Protein AF-A0A9W9ZX32-F1 (afdb_monomer_lite)

Structure (mmCIF, N/CA/C/O backbone):
data_AF-A0A9W9ZX32-F1
#
_entry.id   AF-A0A9W9ZX32-F1
#
loop_
_atom_site.group_PDB
_atom_site.id
_atom_site.type_symbol
_atom_site.label_atom_id
_atom_site.label_alt_id
_atom_site.label_comp_id
_atom_site.label_asym_id
_atom_site.label_entity_id
_atom_site.label_seq_id
_atom_site.pdbx_PDB_ins_code
_atom_site.Cartn_x
_atom_site.Cartn_y
_atom_site.Cartn_z
_atom_site.occupancy
_atom_site.B_iso_or_equiv
_atom_site.auth_seq_id
_atom_site.auth_comp_id
_atom_site.auth_asym_id
_atom_site.auth_atom_id
_atom_site.pdbx_PDB_model_num
ATOM 1 N N . MET A 1 1 ? -4.427 -5.467 14.392 1.00 66.31 1 MET A N 1
ATOM 2 C CA . MET A 1 1 ? -3.819 -4.972 13.135 1.00 66.31 1 MET A CA 1
ATOM 3 C C . MET A 1 1 ? -4.862 -4.192 12.342 1.00 66.31 1 MET A C 1
ATOM 5 O O . MET A 1 1 ? -5.945 -4.738 12.144 1.00 66.31 1 MET A O 1
ATOM 9 N N . PRO A 1 2 ? -4.576 -2.955 11.896 1.00 76.81 2 PRO A N 1
ATOM 10 C CA . PRO A 1 2 ? -5.556 -2.074 11.244 1.00 76.81 2 PRO A CA 1
ATOM 11 C C . PRO A 1 2 ? -6.263 -2.685 10.024 1.00 76.81 2 PRO A C 1
ATOM 13 O O . PRO A 1 2 ? -7.464 -2.502 9.864 1.00 76.81 2 PRO A O 1
ATOM 16 N N . PHE A 1 3 ? -5.567 -3.496 9.219 1.00 83.31 3 PHE A N 1
ATOM 17 C CA . PHE A 1 3 ? -6.165 -4.204 8.077 1.00 83.31 3 PHE A CA 1
ATOM 18 C C . PHE A 1 3 ? -7.320 -5.137 8.483 1.00 83.31 3 PHE A C 1
ATOM 20 O O . PHE A 1 3 ? -8.377 -5.143 7.857 1.00 83.31 3 PHE A O 1
ATOM 27 N N . SER A 1 4 ? -7.151 -5.899 9.567 1.00 83.62 4 SER A N 1
ATOM 28 C CA . SER A 1 4 ? -8.197 -6.789 10.081 1.00 83.62 4 SER A CA 1
ATOM 29 C C . SER A 1 4 ? -9.411 -6.006 10.588 1.00 83.62 4 SER A C 1
ATOM 31 O O . SER A 1 4 ? -10.539 -6.468 10.439 1.00 83.62 4 SER A O 1
ATOM 33 N N . VAL A 1 5 ? -9.188 -4.807 11.140 1.00 85.88 5 VAL A N 1
ATOM 34 C CA . VAL A 1 5 ? -10.266 -3.898 11.551 1.00 85.88 5 VAL A CA 1
ATOM 35 C C . VAL A 1 5 ? -10.999 -3.355 10.324 1.00 85.88 5 VAL A C 1
ATOM 37 O O . VAL A 1 5 ? -12.221 -3.426 10.291 1.00 85.88 5 VAL A O 1
ATOM 40 N N . ALA A 1 6 ? -10.286 -2.905 9.286 1.00 84.44 6 ALA A N 1
ATOM 41 C CA . ALA A 1 6 ? -10.893 -2.437 8.036 1.00 84.44 6 ALA A CA 1
ATOM 42 C C . ALA A 1 6 ? -11.756 -3.523 7.365 1.00 84.44 6 ALA A C 1
ATOM 44 O O . ALA A 1 6 ? -12.890 -3.264 6.964 1.00 84.44 6 ALA A O 1
ATOM 45 N N . ARG A 1 7 ? -11.275 -4.773 7.333 1.00 85.75 7 ARG A N 1
ATOM 46 C CA . ARG A 1 7 ? -12.072 -5.920 6.870 1.00 85.75 7 ARG A CA 1
ATOM 47 C C . ARG A 1 7 ? -13.312 -6.152 7.738 1.00 85.75 7 ARG A C 1
ATOM 49 O O . ARG A 1 7 ? -14.390 -6.403 7.215 1.00 85.75 7 ARG A O 1
ATOM 56 N N . CYS A 1 8 ? -13.174 -6.038 9.057 1.00 84.88 8 CYS A N 1
ATOM 57 C CA . CYS A 1 8 ? -14.293 -6.170 9.985 1.00 84.88 8 CYS A CA 1
ATOM 58 C C . CYS A 1 8 ? -15.350 -5.069 9.784 1.00 84.88 8 CYS A C 1
ATOM 60 O O . CYS A 1 8 ? -16.539 -5.354 9.894 1.00 84.88 8 CYS A O 1
ATOM 62 N N . VAL A 1 9 ? -14.941 -3.835 9.465 1.00 87.44 9 VAL A N 1
ATOM 63 C CA . VAL A 1 9 ? -15.859 -2.739 9.103 1.00 87.44 9 VAL A CA 1
ATOM 64 C C . VAL A 1 9 ? -16.664 -3.108 7.859 1.00 87.44 9 VAL A C 1
ATOM 66 O O . VAL A 1 9 ? -17.887 -2.997 7.885 1.00 87.44 9 VAL A O 1
ATOM 69 N N . MET A 1 10 ? -15.995 -3.631 6.827 1.00 88.12 10 MET A N 1
ATOM 70 C CA . MET A 1 10 ? -16.634 -4.074 5.584 1.00 88.12 10 MET A CA 1
ATOM 71 C C . MET A 1 10 ? -17.626 -5.232 5.794 1.00 88.12 10 MET A C 1
ATOM 73 O O . MET A 1 10 ? -18.670 -5.264 5.154 1.00 88.12 10 MET A O 1
ATOM 77 N N . GLU A 1 11 ? -17.312 -6.194 6.667 1.00 88.38 11 GLU A N 1
ATOM 78 C CA . GLU A 1 11 ? -18.133 -7.402 6.859 1.00 88.38 11 GLU A CA 1
ATOM 79 C C . GLU A 1 11 ? -19.272 -7.226 7.880 1.00 88.38 11 GLU A C 1
ATOM 81 O O . GLU A 1 11 ? -20.285 -7.917 7.791 1.00 88.38 11 GLU A O 1
ATOM 86 N N . LYS A 1 12 ? -19.112 -6.344 8.877 1.00 88.50 12 LYS A N 1
ATOM 87 C CA . LYS A 1 12 ? -20.014 -6.263 10.044 1.00 88.50 12 LYS A CA 1
ATOM 88 C C . LYS A 1 12 ? -20.657 -4.896 10.261 1.00 88.50 12 LYS A C 1
ATOM 90 O O . LYS A 1 12 ? -21.329 -4.698 11.273 1.00 88.50 12 LYS A O 1
ATOM 95 N N . SER A 1 13 ? -20.452 -3.945 9.358 1.00 87.75 13 SER A N 1
ATOM 96 C CA . SER A 1 13 ? -21.102 -2.638 9.415 1.00 87.75 13 SER A CA 1
ATOM 97 C C . SER A 1 13 ? -21.647 -2.245 8.040 1.00 87.75 13 SER A C 1
ATOM 99 O O . SER A 1 13 ? -21.133 -2.711 7.027 1.00 87.75 13 SER A O 1
ATOM 101 N N . PRO A 1 14 ? -22.664 -1.373 7.976 1.00 86.56 14 PRO A N 1
ATOM 102 C CA . PRO A 1 14 ? -23.135 -0.814 6.711 1.00 86.56 14 PRO A CA 1
ATOM 103 C C . PRO A 1 14 ? -22.228 0.312 6.177 1.00 86.56 14 PRO A C 1
ATOM 105 O O . PRO A 1 14 ? -22.541 0.904 5.148 1.00 86.56 14 PRO A O 1
ATOM 108 N N . HIS A 1 15 ? -21.145 0.659 6.880 1.00 85.81 15 HIS A N 1
ATOM 109 C CA . HIS A 1 15 ? -20.264 1.773 6.538 1.00 85.81 15 HIS A CA 1
ATOM 110 C C . HIS A 1 15 ? -19.020 1.280 5.790 1.00 85.81 15 HIS A C 1
ATOM 112 O O . HIS A 1 15 ? -18.472 0.227 6.104 1.00 85.81 15 HIS A O 1
ATOM 118 N N . SER A 1 16 ? -18.531 2.069 4.830 1.00 81.50 16 SER A N 1
ATOM 119 C CA . SER A 1 16 ? -17.292 1.766 4.092 1.00 81.50 16 SER A CA 1
ATOM 120 C C . SER A 1 16 ? -16.031 2.318 4.766 1.00 81.50 16 SER A C 1
ATOM 122 O O . SER A 1 16 ? -14.927 1.898 4.430 1.00 81.50 16 SER A O 1
ATOM 124 N N . MET A 1 17 ? -16.178 3.245 5.721 1.00 85.19 17 MET A N 1
ATOM 125 C CA . MET A 1 17 ? -15.072 3.890 6.429 1.00 85.19 17 MET A CA 1
ATOM 126 C C . MET A 1 17 ? -15.506 4.299 7.841 1.00 85.19 17 MET A C 1
ATOM 128 O O . MET A 1 17 ? -16.586 4.853 8.025 1.00 85.19 17 MET A O 1
ATOM 132 N N . LEU A 1 18 ? -14.653 4.032 8.832 1.00 86.19 18 LEU A N 1
ATOM 133 C CA . LEU A 1 18 ? -14.770 4.548 10.197 1.00 86.19 18 LEU A CA 1
ATOM 134 C C . LEU A 1 18 ? -13.447 5.221 10.568 1.00 86.19 18 LEU A C 1
ATOM 136 O O . LEU A 1 18 ? -12.381 4.675 10.281 1.00 86.19 18 LEU A O 1
ATOM 140 N N . VAL A 1 19 ? -13.516 6.378 11.226 1.00 87.44 19 VAL A N 1
ATOM 141 C CA . VAL A 1 19 ? -12.345 7.168 11.639 1.00 87.44 19 VAL A CA 1
ATOM 142 C C . VAL A 1 19 ? -12.408 7.534 13.121 1.00 87.44 19 VAL A C 1
ATOM 144 O O . VAL A 1 19 ? -13.478 7.535 13.731 1.00 87.44 19 VAL A O 1
ATOM 147 N N . GLY A 1 20 ? -11.247 7.849 13.699 1.00 87.81 20 GLY A N 1
ATOM 148 C CA . GLY A 1 20 ? -11.133 8.358 15.067 1.00 87.81 20 GLY A CA 1
ATOM 149 C C . GLY A 1 20 ? -11.628 7.388 16.146 1.00 87.81 20 GLY A C 1
ATOM 150 O O . GLY A 1 20 ? -11.490 6.169 16.028 1.00 87.81 20 GLY A O 1
ATOM 151 N N . GLU A 1 21 ? -12.206 7.946 17.210 1.00 86.88 21 GLU A N 1
ATOM 152 C CA . GLU A 1 21 ? -12.662 7.206 18.396 1.00 86.88 21 GLU A CA 1
ATOM 153 C C . GLU A 1 21 ? -13.729 6.151 18.062 1.00 86.88 21 GLU A C 1
ATOM 155 O O . GLU A 1 21 ? -13.647 5.015 18.528 1.00 86.88 21 GLU A O 1
ATOM 160 N N . GLY A 1 22 ? -14.663 6.463 17.156 1.00 86.31 22 GLY A N 1
ATOM 161 C CA . GLY A 1 22 ? -15.691 5.513 16.719 1.00 86.31 22 GLY A CA 1
ATOM 162 C C . GLY A 1 22 ? -15.117 4.258 16.048 1.00 86.31 22 GLY A C 1
ATOM 163 O O . GLY A 1 22 ? -15.652 3.161 16.224 1.00 86.31 22 GLY A O 1
ATOM 164 N N . ALA A 1 23 ? -13.989 4.378 15.337 1.00 87.75 23 ALA A N 1
ATOM 165 C CA . ALA A 1 23 ? -13.290 3.225 14.769 1.00 87.75 23 ALA A CA 1
ATOM 166 C C . ALA A 1 23 ? -12.644 2.350 15.856 1.00 87.75 23 ALA A C 1
ATOM 168 O O . ALA A 1 23 ? -12.679 1.119 15.770 1.00 87.75 23 ALA A O 1
ATOM 169 N N . GLN A 1 24 ? -12.088 2.973 16.898 1.00 85.94 24 GLN A N 1
ATOM 170 C CA . GLN A 1 24 ? -11.482 2.273 18.029 1.00 85.94 24 GLN A CA 1
ATOM 171 C C . GLN A 1 24 ? -12.532 1.539 18.873 1.00 85.94 24 GLN A C 1
ATOM 173 O O . GLN A 1 24 ? -12.331 0.375 19.237 1.00 85.94 24 GLN A O 1
ATOM 178 N N . GLU A 1 25 ? -13.676 2.170 19.140 1.00 87.94 25 GLU A N 1
ATOM 179 C CA . GLU A 1 25 ? -14.797 1.514 19.814 1.00 87.94 25 GLU A CA 1
ATOM 180 C C . GLU A 1 25 ? -15.321 0.328 19.002 1.00 87.94 25 GLU A C 1
ATOM 182 O O . GLU A 1 25 ? -15.530 -0.758 19.549 1.00 87.94 25 GLU A O 1
ATOM 187 N N . PHE A 1 26 ? -15.497 0.508 17.689 1.00 89.81 26 PHE A N 1
ATOM 188 C CA . PHE A 1 26 ? -15.937 -0.562 16.798 1.00 89.81 26 PHE A CA 1
ATOM 189 C C . PHE A 1 26 ? -14.966 -1.749 16.818 1.00 89.81 26 PHE A C 1
ATOM 191 O O . PHE A 1 26 ? -15.403 -2.899 16.912 1.00 89.81 26 PHE A O 1
ATOM 198 N N . ALA A 1 27 ? -13.656 -1.489 16.778 1.00 89.06 27 ALA A N 1
ATOM 199 C CA . ALA A 1 27 ? -12.634 -2.525 16.889 1.00 89.06 27 ALA A CA 1
ATOM 200 C C . ALA A 1 27 ? -12.730 -3.269 18.234 1.00 89.06 27 ALA A C 1
ATOM 202 O O . ALA A 1 27 ? -12.767 -4.500 18.264 1.00 89.06 27 ALA A O 1
ATOM 203 N N . SER A 1 28 ? -12.865 -2.531 19.337 1.00 88.44 28 SER A N 1
ATOM 204 C CA . SER A 1 28 ? -12.981 -3.102 20.687 1.00 88.44 28 SER A CA 1
ATOM 205 C C . SER A 1 28 ? -14.204 -4.015 20.814 1.00 88.44 28 SER A C 1
ATOM 207 O O . SER A 1 28 ? -14.095 -5.152 21.272 1.00 88.44 28 SER A O 1
ATOM 209 N N . ARG A 1 29 ? -15.371 -3.561 20.332 1.00 90.44 29 ARG A N 1
ATOM 210 C CA . ARG A 1 29 ? -16.622 -4.345 20.338 1.00 90.44 29 ARG A CA 1
ATOM 211 C C . ARG A 1 29 ? -16.526 -5.625 19.510 1.00 90.44 29 ARG A C 1
ATOM 213 O O . ARG A 1 29 ? -17.208 -6.599 19.808 1.00 90.44 29 ARG A O 1
ATOM 220 N N . ASN A 1 30 ? -15.679 -5.629 18.484 1.00 89.44 30 ASN A N 1
ATOM 221 C CA . ASN A 1 30 ? -15.448 -6.781 17.618 1.00 89.44 30 ASN A CA 1
ATOM 222 C C . ASN A 1 30 ? -14.311 -7.701 18.092 1.00 89.44 30 ASN A C 1
ATOM 224 O O . ASN A 1 30 ? -13.945 -8.624 17.364 1.00 89.44 30 ASN A O 1
ATOM 228 N N . GLY A 1 31 ? -13.784 -7.486 19.303 1.00 89.62 31 GLY A N 1
ATOM 229 C CA . GLY A 1 31 ? -12.798 -8.367 19.930 1.00 89.62 31 GLY A CA 1
ATOM 230 C C . GLY A 1 31 ? -11.352 -8.106 19.509 1.00 89.62 31 GLY A C 1
ATOM 231 O O . GLY A 1 31 ? -10.496 -8.960 19.733 1.00 89.62 31 GLY A O 1
ATOM 232 N N . PHE A 1 32 ? -11.054 -6.953 18.901 1.00 89.62 32 PHE A N 1
ATOM 233 C CA . PHE A 1 32 ? -9.668 -6.558 18.657 1.00 89.62 32 PHE A CA 1
ATOM 234 C C . PHE A 1 32 ? -9.039 -6.001 19.944 1.00 89.62 32 PHE A C 1
ATOM 236 O O . PHE A 1 32 ? -9.674 -5.187 20.619 1.00 89.62 32 PHE A O 1
ATOM 243 N N . PRO A 1 33 ? -7.798 -6.397 20.287 1.00 82.94 33 PRO A N 1
ATOM 244 C CA . PRO A 1 33 ? -7.109 -5.853 21.450 1.00 82.94 33 PRO A CA 1
ATOM 245 C C . PRO A 1 33 ? -6.810 -4.366 21.241 1.00 82.94 33 PRO A C 1
ATOM 247 O O . PRO A 1 33 ? -6.331 -3.955 20.179 1.00 82.94 33 PRO A O 1
ATOM 250 N N . VAL A 1 34 ? -7.103 -3.562 22.263 1.00 78.44 34 VAL A N 1
ATOM 251 C CA . VAL A 1 34 ? -6.741 -2.144 22.301 1.00 78.44 34 VAL A CA 1
ATOM 252 C C . VAL A 1 34 ? -5.342 -2.040 22.881 1.00 78.44 34 VAL A C 1
ATOM 254 O O . VAL A 1 34 ? -5.138 -2.214 24.080 1.00 78.44 34 VAL A O 1
ATOM 257 N N . GLU A 1 35 ? -4.379 -1.767 22.013 1.00 76.88 35 GLU A N 1
ATOM 258 C CA . GLU A 1 35 ? -2.988 -1.574 22.405 1.00 76.88 35 GLU A CA 1
ATOM 259 C C . GLU A 1 35 ? -2.728 -0.114 22.785 1.00 76.88 35 GLU A C 1
ATOM 261 O O . GLU A 1 35 ? -3.311 0.811 22.216 1.00 76.88 35 GLU A O 1
ATOM 266 N N . SER A 1 36 ? -1.826 0.111 23.742 1.00 68.38 36 SER A N 1
ATOM 267 C CA . SER A 1 36 ? -1.437 1.474 24.119 1.00 68.38 36 SER A CA 1
ATOM 268 C C . SER A 1 36 ? -0.614 2.149 23.010 1.00 68.38 36 SER A C 1
ATOM 270 O O . SER A 1 36 ? 0.275 1.531 22.421 1.00 68.38 36 SER A O 1
ATOM 272 N N . ASN A 1 37 ? -0.846 3.446 22.770 1.00 64.81 37 ASN A N 1
ATOM 273 C CA . ASN A 1 37 ? -0.121 4.243 21.762 1.00 64.81 37 ASN A CA 1
ATOM 274 C C . ASN A 1 37 ? 1.408 4.183 21.926 1.00 64.81 37 ASN A C 1
ATOM 276 O O . ASN A 1 37 ? 2.151 4.290 20.951 1.00 64.81 37 ASN A O 1
ATOM 280 N N . SER A 1 38 ? 1.884 3.960 23.154 1.00 60.62 38 SER A N 1
ATOM 281 C CA . SER A 1 38 ? 3.303 3.802 23.475 1.00 60.62 38 SER A CA 1
ATOM 282 C C . SER A 1 38 ? 3.960 2.604 22.785 1.00 60.62 38 SER A C 1
ATOM 284 O O . SER A 1 38 ? 5.162 2.659 22.546 1.00 60.62 38 SER A O 1
ATOM 286 N N . LEU A 1 39 ? 3.192 1.560 22.450 1.00 63.19 39 LEU A N 1
ATOM 287 C CA . LEU A 1 39 ? 3.658 0.367 21.731 1.00 63.19 39 LEU A CA 1
ATOM 288 C C . LEU A 1 39 ? 3.636 0.542 20.205 1.00 63.19 39 LEU A C 1
ATOM 290 O O . LEU A 1 39 ? 4.315 -0.191 19.493 1.00 63.19 39 LEU A O 1
ATOM 294 N N . LEU A 1 40 ? 2.869 1.511 19.699 1.00 63.53 40 LEU A N 1
ATOM 295 C CA . LEU A 1 40 ? 2.722 1.794 18.265 1.00 63.53 40 LEU A CA 1
ATOM 296 C C . LEU A 1 40 ? 3.703 2.867 17.770 1.00 63.53 40 LEU A C 1
ATOM 298 O O . LEU A 1 40 ? 3.878 3.048 16.567 1.00 63.53 40 LEU A O 1
ATOM 302 N N . GLN A 1 41 ? 4.354 3.575 18.695 1.00 64.06 41 GLN A N 1
ATOM 303 C CA . GLN A 1 41 ? 5.344 4.603 18.401 1.00 64.06 41 GLN A CA 1
ATOM 304 C C . GLN A 1 41 ? 6.759 4.076 18.637 1.00 64.06 41 GLN A C 1
ATOM 306 O O . GLN A 1 41 ? 7.204 3.950 19.779 1.00 64.06 41 GLN A O 1
ATOM 311 N N . SER A 1 42 ? 7.493 3.827 17.552 1.00 73.38 42 SER A N 1
ATOM 312 C CA . SER A 1 42 ? 8.941 3.622 17.639 1.00 73.38 42 SER A CA 1
ATOM 313 C C . SER A 1 42 ? 9.654 4.930 18.012 1.00 73.38 42 SER A C 1
ATOM 315 O O . SER A 1 42 ? 9.121 6.020 17.786 1.00 73.38 42 SER A O 1
ATOM 317 N N . GLN A 1 43 ? 10.877 4.836 18.543 1.00 67.50 43 GLN A N 1
ATOM 318 C CA . GLN A 1 43 ? 11.700 6.012 18.848 1.00 67.50 43 GLN A CA 1
ATOM 319 C C . GLN A 1 43 ? 11.890 6.906 17.605 1.00 67.50 43 GLN A C 1
ATOM 321 O O . GLN A 1 43 ? 11.658 8.112 17.672 1.00 67.50 43 GLN A O 1
ATOM 326 N N . ASN A 1 44 ? 12.149 6.295 16.443 1.00 65.31 44 ASN A N 1
ATOM 327 C CA . ASN A 1 44 ? 12.274 6.992 15.159 1.00 65.31 44 ASN A CA 1
ATOM 328 C C . ASN A 1 44 ? 10.969 7.708 14.756 1.00 65.31 44 ASN A C 1
ATOM 330 O O . ASN A 1 44 ? 10.999 8.830 14.253 1.00 65.31 44 ASN A O 1
ATOM 334 N N . SER A 1 45 ? 9.808 7.088 15.007 1.00 52.28 45 SER A N 1
ATOM 335 C CA . SER A 1 45 ? 8.493 7.674 14.703 1.00 52.28 45 SER A CA 1
ATOM 336 C C . SER A 1 45 ? 8.181 8.895 15.575 1.00 52.28 45 SER A C 1
ATOM 338 O O . SER A 1 45 ? 7.591 9.855 15.083 1.00 52.28 45 SER A O 1
ATOM 340 N N . ARG A 1 46 ? 8.592 8.888 16.853 1.00 64.06 46 ARG A N 1
ATOM 341 C CA . ARG A 1 46 ? 8.391 10.019 17.780 1.00 64.06 46 ARG A CA 1
ATOM 342 C C . ARG A 1 46 ? 9.207 11.240 17.379 1.00 64.06 46 ARG A C 1
ATOM 344 O O . ARG A 1 46 ? 8.689 12.352 17.381 1.00 64.06 46 ARG A O 1
ATOM 351 N N . GLU A 1 47 ? 10.462 11.030 16.997 1.00 68.75 47 GLU A N 1
ATOM 352 C CA . GLU A 1 47 ? 11.356 12.104 16.555 1.00 68.75 47 GLU A CA 1
ATOM 353 C C . GLU A 1 47 ? 10.906 12.717 15.223 1.00 68.75 47 GLU A C 1
ATOM 355 O O . GLU A 1 47 ? 10.977 13.933 15.046 1.00 68.75 47 GLU A O 1
ATOM 360 N N . ALA A 1 48 ? 10.389 11.898 14.301 1.00 59.19 48 ALA A N 1
ATOM 361 C CA . ALA A 1 48 ? 9.785 12.374 13.059 1.00 59.19 48 ALA A CA 1
ATOM 362 C C . ALA A 1 48 ? 8.488 13.168 13.309 1.00 59.19 48 ALA A C 1
ATOM 364 O O . ALA A 1 48 ? 8.290 14.226 12.715 1.00 59.19 48 ALA A O 1
ATOM 365 N N . PHE A 1 49 ? 7.635 12.705 14.230 1.00 58.34 49 PHE A N 1
ATOM 366 C CA . PHE A 1 49 ? 6.394 13.388 14.604 1.00 58.34 49 PHE A CA 1
ATOM 367 C C . PHE A 1 49 ? 6.651 14.743 15.275 1.00 58.34 49 PHE A C 1
ATOM 369 O O . PHE A 1 49 ? 6.005 15.730 14.933 1.00 58.34 49 PHE A O 1
ATOM 376 N N . GLN A 1 50 ? 7.646 14.825 16.164 1.00 68.25 50 GLN A N 1
ATOM 377 C CA . GLN A 1 50 ? 8.029 16.078 16.821 1.00 68.25 50 GLN A CA 1
ATOM 378 C C . GLN A 1 50 ? 8.435 17.158 15.806 1.00 68.25 50 GLN A C 1
ATOM 380 O O . GLN A 1 50 ? 8.081 18.320 15.978 1.00 68.25 50 GLN A O 1
ATOM 385 N N . LYS A 1 51 ? 9.112 16.764 14.719 1.00 69.56 51 LYS A N 1
ATOM 386 C CA . LYS A 1 51 ? 9.483 17.657 13.608 1.00 69.56 51 LYS A CA 1
ATOM 387 C C . LYS A 1 51 ? 8.287 18.049 12.726 1.00 69.56 51 LYS A C 1
ATOM 389 O O . LYS A 1 51 ? 8.323 19.092 12.084 1.00 69.56 51 LYS A O 1
ATOM 394 N N . PHE A 1 52 ? 7.232 17.230 12.683 1.00 57.75 52 PHE A N 1
ATOM 395 C CA . PHE A 1 52 ? 6.024 17.469 11.882 1.00 57.75 52 PHE A CA 1
ATOM 396 C C . PHE A 1 52 ? 5.046 18.451 12.550 1.00 57.75 52 PHE A C 1
ATOM 398 O O . PHE A 1 52 ? 4.470 19.302 11.874 1.00 57.75 52 PHE A O 1
ATOM 405 N N . ILE A 1 53 ? 4.912 18.393 13.883 1.00 63.22 53 ILE A N 1
ATOM 406 C CA . ILE A 1 53 ? 4.067 19.308 14.680 1.00 63.22 53 ILE A CA 1
ATOM 407 C C . ILE A 1 53 ? 4.421 20.786 14.447 1.00 63.22 53 ILE A C 1
ATOM 409 O O . ILE A 1 53 ? 3.583 21.670 14.620 1.00 63.22 53 ILE A O 1
ATOM 413 N N . GLU A 1 54 ? 5.640 21.068 13.998 1.00 59.53 54 GLU A N 1
ATOM 414 C CA . GLU A 1 54 ? 6.111 22.424 13.757 1.00 59.53 54 GLU A CA 1
ATOM 415 C C . GLU A 1 54 ? 5.476 23.094 12.512 1.00 59.53 54 GLU A C 1
ATOM 417 O O . GLU A 1 54 ? 5.574 24.319 12.409 1.00 59.53 54 GLU A O 1
ATOM 422 N N . LYS A 1 55 ? 4.777 22.372 11.600 1.00 43.62 55 LYS A N 1
ATOM 423 C CA . LYS A 1 55 ? 4.033 22.965 10.452 1.00 43.62 55 LYS A CA 1
ATOM 424 C C . LYS A 1 55 ? 2.839 22.119 9.932 1.00 43.62 55 LYS A C 1
ATOM 426 O O . LYS A 1 55 ? 3.066 21.195 9.154 1.00 43.62 55 LYS A O 1
ATOM 431 N N . PRO A 1 56 ? 1.571 22.472 10.229 1.00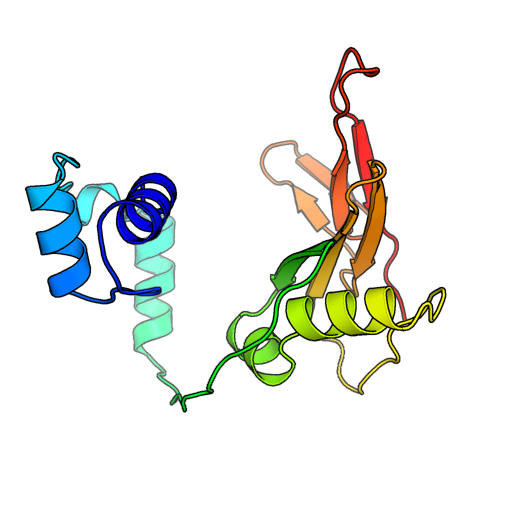 41.44 56 PRO A N 1
ATOM 432 C CA . PRO A 1 56 ? 0.391 21.777 9.687 1.00 41.44 56 PRO A CA 1
ATOM 433 C C . PRO A 1 56 ? -0.200 22.433 8.410 1.00 41.44 56 PRO A C 1
ATOM 435 O O . PRO A 1 56 ? -0.145 23.653 8.254 1.00 41.44 56 PRO A O 1
ATOM 438 N N . GLY A 1 57 ? -0.809 21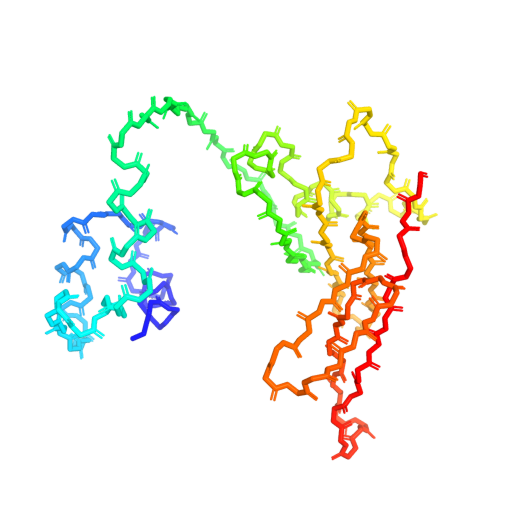.637 7.513 1.00 39.50 57 GLY A N 1
ATOM 439 C CA . GLY A 1 57 ? -1.547 22.060 6.300 1.00 39.50 57 GLY A CA 1
ATOM 440 C C . GLY A 1 57 ? -2.893 21.315 6.140 1.00 39.50 57 GLY A C 1
ATOM 441 O O . GLY A 1 57 ? -3.049 20.246 6.714 1.00 39.50 57 GLY A O 1
ATOM 442 N N . GLN A 1 58 ? -3.870 21.916 5.436 1.00 35.34 58 GLN A N 1
ATOM 443 C CA . GLN A 1 58 ? -5.330 21.625 5.475 1.00 35.34 58 GLN A CA 1
ATOM 444 C C . GLN A 1 58 ? -5.871 20.684 4.359 1.00 35.34 58 GLN A C 1
ATOM 446 O O . GLN A 1 58 ? -5.284 20.624 3.279 1.00 35.34 58 GLN A O 1
ATOM 451 N N . GLU A 1 59 ? -7.037 20.045 4.588 1.00 30.55 59 GLU A N 1
ATOM 452 C CA . GLU A 1 59 ? -7.685 18.989 3.757 1.00 30.55 59 GLU A CA 1
ATOM 453 C C . GLU A 1 59 ? -9.140 19.323 3.297 1.00 30.55 59 GLU A C 1
ATOM 455 O O . GLU A 1 59 ? -9.821 20.121 3.944 1.00 30.55 59 GLU A O 1
ATOM 460 N N . GLN A 1 60 ? -9.631 18.693 2.206 1.00 33.12 60 GLN A N 1
ATOM 461 C CA . GLN A 1 60 ? -11.024 18.732 1.678 1.00 33.12 60 GLN A CA 1
ATOM 462 C C . GLN A 1 60 ? -11.468 17.369 1.070 1.00 33.12 60 GLN A C 1
ATOM 464 O O . GLN A 1 60 ? -10.638 16.650 0.518 1.00 33.12 60 GLN A O 1
ATOM 469 N N . GLU A 1 61 ? -12.772 17.046 1.165 1.00 30.53 61 GLU A N 1
ATOM 470 C CA . GLU A 1 61 ? -13.437 15.740 0.898 1.00 30.53 61 GLU A CA 1
ATOM 471 C C . GLU A 1 61 ? -13.791 15.425 -0.579 1.00 30.53 61 GLU A C 1
ATOM 473 O O . GLU A 1 61 ? -13.984 16.331 -1.390 1.00 30.53 61 GLU A O 1
ATOM 478 N N . ALA A 1 62 ? -13.966 14.131 -0.910 1.00 32.12 62 ALA A N 1
ATOM 479 C CA . ALA A 1 62 ? -14.459 13.637 -2.208 1.00 32.12 62 ALA A CA 1
ATOM 480 C C . ALA A 1 62 ? -15.371 12.390 -2.089 1.00 32.12 62 ALA A C 1
ATOM 482 O O . ALA A 1 62 ? -15.156 11.529 -1.235 1.00 32.12 62 ALA A O 1
ATOM 483 N N . GLU A 1 63 ? -16.362 12.295 -2.989 1.00 26.73 63 GLU A N 1
ATOM 484 C CA . GLU A 1 63 ? -17.428 11.274 -3.039 1.00 26.73 63 GLU A CA 1
ATOM 485 C C . GLU A 1 63 ? -17.187 10.115 -4.042 1.00 26.73 63 GLU A C 1
ATOM 487 O O . GLU A 1 63 ? -16.309 10.171 -4.902 1.00 26.73 63 GLU A O 1
ATOM 492 N N . SER A 1 64 ? -17.993 9.048 -3.914 1.00 33.53 64 SER A N 1
ATOM 493 C CA . SER A 1 64 ? -17.816 7.677 -4.442 1.00 33.53 64 SER A CA 1
ATOM 494 C C . SER A 1 64 ? -18.769 7.308 -5.602 1.00 33.53 64 SER A C 1
ATOM 496 O O . SER A 1 64 ? -19.925 7.718 -5.565 1.00 33.53 64 SER A O 1
ATOM 498 N N . HIS A 1 65 ? -18.313 6.482 -6.573 1.00 34.75 65 HIS A N 1
ATOM 499 C CA . HIS A 1 65 ? -18.866 5.147 -6.959 1.00 34.75 65 HIS A CA 1
ATOM 500 C C . HIS A 1 65 ? -18.524 4.691 -8.406 1.00 34.75 65 HIS A C 1
ATOM 502 O O . HIS A 1 65 ? -18.802 5.408 -9.359 1.00 34.75 65 HIS A O 1
ATOM 508 N N . ASP A 1 66 ? -17.940 3.483 -8.566 1.00 32.44 66 ASP A N 1
ATOM 509 C CA . ASP A 1 66 ? -18.494 2.317 -9.309 1.00 32.44 66 ASP A CA 1
ATOM 510 C C . ASP A 1 66 ? -17.479 1.156 -9.480 1.00 32.44 66 ASP A C 1
ATOM 512 O O . ASP A 1 66 ? -16.264 1.340 -9.486 1.00 32.44 66 ASP A O 1
ATOM 516 N N . THR A 1 67 ? -18.006 -0.071 -9.577 1.00 43.50 67 THR A N 1
ATOM 517 C CA . THR A 1 67 ? -17.318 -1.378 -9.513 1.00 43.50 67 THR A CA 1
ATOM 518 C C . THR A 1 67 ? -16.296 -1.612 -10.633 1.00 43.50 67 THR A C 1
ATOM 520 O O . THR A 1 67 ? -16.622 -1.448 -11.813 1.00 43.50 67 THR A O 1
ATOM 523 N N . ILE A 1 68 ? -15.077 -2.067 -10.291 1.00 54.03 68 ILE A N 1
ATOM 524 C CA . ILE A 1 68 ? -14.045 -2.393 -11.289 1.00 54.03 68 ILE A CA 1
ATOM 525 C C . ILE A 1 68 ? -13.439 -3.798 -11.082 1.00 54.03 68 ILE A C 1
ATOM 527 O O . ILE A 1 68 ? -13.173 -4.222 -9.963 1.00 54.03 68 ILE A O 1
ATOM 531 N N . ASP A 1 69 ? -13.201 -4.512 -12.191 1.00 56.50 69 ASP A N 1
ATOM 532 C CA . ASP A 1 69 ? -12.596 -5.857 -12.283 1.00 56.50 69 ASP A CA 1
ATOM 533 C C . ASP A 1 69 ? -11.057 -5.885 -12.135 1.00 56.50 69 ASP A C 1
ATOM 535 O O . ASP A 1 69 ? -10.403 -6.866 -12.502 1.00 56.50 69 ASP A O 1
ATOM 539 N N . TRP A 1 70 ? -10.475 -4.804 -11.619 1.00 64.31 70 TRP A N 1
ATOM 540 C CA . TRP A 1 70 ? -9.034 -4.594 -11.498 1.00 64.31 70 TRP A CA 1
ATOM 541 C C . TRP A 1 70 ? -8.715 -4.048 -10.112 1.00 64.31 70 TRP A C 1
ATOM 543 O O . TRP A 1 70 ? -9.488 -3.268 -9.556 1.00 64.31 70 TRP A O 1
ATOM 553 N N . ALA A 1 71 ? -7.561 -4.431 -9.577 1.00 76.50 71 ALA A N 1
ATOM 554 C CA . ALA A 1 71 ? -7.035 -3.877 -8.339 1.00 76.50 71 ALA A CA 1
ATOM 555 C C . ALA A 1 71 ? -5.764 -3.091 -8.650 1.00 76.50 71 ALA A C 1
ATOM 557 O O . ALA A 1 71 ? -4.890 -3.590 -9.357 1.00 76.50 71 ALA A O 1
ATOM 558 N N . ALA A 1 72 ? -5.661 -1.880 -8.108 1.00 80.06 72 ALA A N 1
ATOM 559 C CA . ALA A 1 72 ? -4.442 -1.089 -8.146 1.00 80.06 72 ALA A CA 1
ATOM 560 C C . ALA A 1 72 ? -4.071 -0.635 -6.736 1.00 80.06 72 ALA A C 1
ATOM 562 O O . ALA A 1 72 ? -4.933 -0.254 -5.945 1.00 80.06 72 ALA A O 1
ATOM 563 N N . ALA A 1 73 ? -2.778 -0.662 -6.440 1.00 80.94 73 ALA A N 1
ATOM 564 C CA . ALA A 1 73 ? -2.196 -0.113 -5.230 1.00 80.94 73 ALA A CA 1
ATOM 565 C C . ALA A 1 73 ? -1.174 0.951 -5.617 1.00 80.94 73 ALA A C 1
ATOM 567 O O . ALA A 1 73 ? -0.469 0.823 -6.620 1.00 80.94 73 ALA A O 1
ATOM 568 N N . ALA A 1 74 ? -1.116 2.008 -4.820 1.00 80.00 74 ALA A N 1
ATOM 569 C CA . ALA A 1 74 ? -0.304 3.172 -5.096 1.00 80.00 74 ALA A CA 1
ATOM 570 C C . ALA A 1 74 ? 0.535 3.517 -3.866 1.00 80.00 74 ALA A C 1
ATOM 572 O O . ALA A 1 74 ? 0.040 3.457 -2.743 1.00 80.00 74 ALA A O 1
ATOM 573 N N . THR A 1 75 ? 1.794 3.874 -4.082 1.00 80.56 75 THR A N 1
ATOM 574 C CA . THR A 1 75 ? 2.726 4.323 -3.047 1.00 80.56 75 THR A CA 1
ATOM 575 C C . THR A 1 75 ? 3.393 5.621 -3.483 1.00 80.56 75 THR A C 1
ATOM 577 O O . THR A 1 75 ? 3.544 5.876 -4.679 1.00 80.56 75 THR A O 1
ATOM 580 N N . GLY A 1 76 ? 3.753 6.457 -2.517 1.00 82.56 76 GLY A N 1
ATOM 581 C CA . GLY A 1 76 ? 4.278 7.798 -2.734 1.00 82.56 76 GLY A CA 1
ATOM 582 C C . GLY A 1 76 ? 3.782 8.762 -1.662 1.00 82.56 76 GLY A C 1
ATOM 583 O O . GLY A 1 76 ? 3.249 8.357 -0.630 1.00 82.56 76 GLY A O 1
ATOM 584 N N . ASP A 1 77 ? 3.941 10.051 -1.927 1.00 78.56 77 ASP A N 1
ATOM 585 C CA . ASP A 1 77 ? 3.454 11.123 -1.057 1.00 78.56 77 ASP A CA 1
ATOM 586 C C . ASP A 1 77 ? 1.915 11.172 -1.051 1.00 78.56 77 ASP A C 1
ATOM 588 O O . ASP A 1 77 ? 1.305 11.635 -2.016 1.00 78.56 77 ASP A O 1
ATOM 592 N N . GLY A 1 78 ? 1.295 10.699 0.036 1.00 69.94 78 GLY A N 1
ATOM 593 C CA . GLY A 1 78 ? -0.158 10.565 0.177 1.00 69.94 78 GLY A CA 1
ATOM 594 C C . GLY A 1 78 ? -0.947 11.829 -0.173 1.00 69.94 78 GLY A C 1
ATOM 595 O O . GLY A 1 78 ? -1.955 11.729 -0.868 1.00 69.94 78 GLY A O 1
ATOM 596 N N . ASP A 1 79 ? -0.458 13.014 0.192 1.00 73.00 79 ASP A N 1
ATOM 597 C CA . ASP A 1 79 ? -1.151 14.284 -0.060 1.00 73.00 79 ASP A CA 1
ATOM 598 C C . ASP A 1 79 ? -1.154 14.639 -1.546 1.00 73.00 79 ASP A C 1
ATOM 600 O O . ASP A 1 79 ? -2.124 15.177 -2.085 1.00 73.00 79 ASP A O 1
ATOM 604 N N . LYS A 1 80 ? -0.056 14.328 -2.242 1.00 71.12 80 LYS A N 1
ATOM 605 C CA . LYS A 1 80 ? 0.036 14.504 -3.695 1.00 71.12 80 LYS A CA 1
ATOM 606 C C . LYS A 1 80 ? -0.750 13.420 -4.419 1.00 71.12 80 LYS A C 1
ATOM 608 O O . LYS A 1 80 ? -1.451 13.733 -5.372 1.00 71.12 80 LYS A O 1
ATOM 613 N N . MET A 1 81 ? -0.686 12.178 -3.947 1.00 73.25 81 MET A N 1
ATOM 614 C CA . MET A 1 81 ? -1.427 11.045 -4.502 1.00 73.25 81 MET A CA 1
ATOM 615 C C . MET A 1 81 ? -2.939 11.274 -4.424 1.00 73.25 81 MET A C 1
ATOM 617 O O . MET A 1 81 ? -3.638 11.088 -5.418 1.00 73.25 81 MET A O 1
ATOM 621 N N . MET A 1 82 ? -3.446 11.741 -3.280 1.00 73.31 82 MET A N 1
ATOM 622 C CA . MET A 1 82 ? -4.874 12.002 -3.071 1.00 73.31 82 MET A CA 1
ATOM 623 C C . MET A 1 82 ? -5.427 13.081 -4.013 1.00 73.31 82 MET A C 1
ATOM 625 O O . MET A 1 82 ? -6.600 13.025 -4.364 1.00 73.31 82 MET A O 1
ATOM 629 N N . ARG A 1 83 ? -4.593 14.001 -4.527 1.00 73.00 83 ARG A N 1
ATOM 630 C CA . ARG A 1 83 ? -5.018 15.000 -5.532 1.00 73.00 83 ARG A CA 1
ATOM 631 C C . ARG A 1 83 ? -5.328 14.408 -6.902 1.00 73.00 83 ARG A C 1
ATOM 633 O O . ARG A 1 83 ? -6.090 15.007 -7.654 1.00 73.00 83 ARG A O 1
ATOM 640 N N . PHE A 1 84 ? -4.708 13.282 -7.249 1.00 70.44 84 PHE A N 1
ATOM 641 C CA . PHE A 1 84 ? -4.819 12.686 -8.583 1.00 70.44 84 PHE A CA 1
ATOM 642 C C . PHE A 1 84 ? -5.584 11.360 -8.589 1.00 70.44 84 PHE A C 1
ATOM 644 O O . PHE A 1 84 ? -5.867 10.840 -9.666 1.00 70.44 84 PHE A O 1
ATOM 651 N N . CYS A 1 85 ? -5.901 10.801 -7.413 1.00 68.44 85 CYS A N 1
ATOM 652 C CA . CYS A 1 85 ? -6.552 9.497 -7.249 1.00 68.44 85 CYS A CA 1
ATOM 653 C C . CYS A 1 85 ? -5.980 8.420 -8.200 1.00 68.44 85 CYS A C 1
ATOM 655 O O . CYS A 1 85 ? -6.722 7.788 -8.959 1.00 68.44 85 CYS A O 1
ATOM 657 N N . PRO A 1 86 ? -4.654 8.192 -8.203 1.00 72.25 86 PRO A N 1
ATOM 658 C CA . PRO A 1 86 ? -3.983 7.488 -9.290 1.00 72.25 86 PRO A CA 1
ATOM 659 C C . PRO A 1 86 ? -4.383 6.012 -9.385 1.00 72.25 86 PRO A C 1
ATOM 661 O O . PRO A 1 86 ? -4.449 5.477 -10.486 1.00 72.25 86 PRO A O 1
ATOM 664 N N . ALA A 1 87 ? -4.726 5.363 -8.266 1.00 71.50 87 ALA A N 1
ATOM 665 C CA . ALA A 1 87 ? -5.253 3.998 -8.280 1.00 71.50 87 ALA A CA 1
ATOM 666 C C . ALA A 1 87 ? -6.582 3.906 -9.053 1.00 71.50 87 ALA A C 1
ATOM 668 O O . ALA A 1 87 ? -6.745 3.018 -9.886 1.00 71.50 87 ALA A O 1
ATOM 669 N N . PHE A 1 88 ? -7.496 4.858 -8.841 1.00 72.50 88 PHE A N 1
ATOM 670 C CA . PHE A 1 88 ? -8.750 4.931 -9.592 1.00 72.50 88 PHE A CA 1
ATOM 671 C C . PHE A 1 88 ? -8.491 5.221 -11.074 1.00 72.50 88 PHE A C 1
ATOM 673 O O . PHE A 1 88 ? -9.029 4.538 -11.943 1.00 72.50 88 PHE A O 1
ATOM 680 N N . HIS A 1 89 ? -7.602 6.176 -11.368 1.00 69.31 89 HIS A N 1
ATOM 681 C CA . HIS A 1 89 ? -7.260 6.536 -12.743 1.00 69.31 89 HIS A CA 1
ATOM 682 C C . HIS A 1 89 ? -6.649 5.361 -13.527 1.00 69.31 89 HIS A C 1
ATOM 684 O O . HIS A 1 89 ? -7.075 5.082 -14.644 1.00 69.31 89 HIS A O 1
ATOM 690 N N . VAL A 1 90 ? -5.707 4.619 -12.932 1.00 70.50 90 VAL A N 1
ATOM 691 C CA . VAL A 1 90 ? -5.101 3.418 -13.536 1.00 70.50 90 VAL A CA 1
ATOM 692 C C . VAL A 1 90 ? -6.161 2.373 -13.854 1.00 70.50 90 VAL A C 1
ATOM 694 O O . VAL A 1 90 ? -6.199 1.826 -14.955 1.00 70.50 90 VAL A O 1
ATOM 697 N N . VAL A 1 91 ? -7.048 2.123 -12.900 1.00 69.56 91 VAL A N 1
ATOM 698 C CA . VAL A 1 91 ? -8.119 1.147 -13.053 1.00 69.56 91 VAL A CA 1
ATOM 699 C C . VAL A 1 91 ? -9.112 1.570 -14.151 1.00 69.56 91 VAL A C 1
ATOM 701 O O . VAL A 1 91 ? -9.558 0.730 -14.939 1.00 69.56 91 VAL A O 1
ATOM 704 N N . GLN A 1 92 ? -9.400 2.867 -14.280 1.00 66.19 92 GLN A N 1
ATOM 705 C CA . GLN A 1 92 ? -10.226 3.404 -15.362 1.00 66.19 92 GLN A CA 1
ATOM 706 C C . GLN A 1 92 ? -9.548 3.275 -16.737 1.00 66.19 92 GLN A C 1
ATOM 708 O O . GLN A 1 92 ? -10.178 2.803 -17.684 1.00 66.19 92 GLN A O 1
ATOM 713 N N . LEU A 1 93 ? -8.253 3.591 -16.847 1.00 66.31 93 LEU A N 1
ATOM 714 C CA . LEU A 1 93 ? -7.485 3.413 -18.088 1.00 66.31 93 LEU A CA 1
ATOM 715 C C . LEU A 1 93 ? -7.459 1.946 -18.545 1.00 66.31 93 LEU A C 1
ATOM 717 O O . LEU A 1 93 ? -7.588 1.649 -19.735 1.00 66.31 93 LEU A O 1
ATOM 721 N N . MET A 1 94 ? -7.343 1.017 -17.593 1.00 64.88 94 MET A N 1
ATOM 722 C CA . MET A 1 94 ? -7.367 -0.422 -17.863 1.00 64.88 94 MET A CA 1
ATOM 723 C C . MET A 1 94 ? -8.747 -0.911 -18.326 1.00 64.88 94 MET A C 1
ATOM 725 O O . MET A 1 94 ? -8.829 -1.767 -19.211 1.00 64.88 94 MET A O 1
ATOM 729 N N . LYS A 1 95 ? -9.837 -0.331 -17.803 1.00 63.69 95 LYS A N 1
ATOM 730 C CA . LYS A 1 95 ? -11.210 -0.587 -18.275 1.00 63.69 95 LYS A CA 1
ATOM 731 C C . LYS A 1 95 ? -11.413 -0.134 -19.724 1.00 63.69 95 LYS A C 1
ATOM 733 O O . LYS A 1 95 ? -12.051 -0.844 -20.499 1.00 63.69 95 LYS A O 1
ATOM 738 N N . GLU A 1 96 ? -10.841 1.003 -20.109 1.00 61.69 96 GLU A N 1
ATOM 739 C CA . GLU A 1 96 ? -10.974 1.567 -21.459 1.00 61.69 96 GLU A CA 1
ATOM 740 C C . GLU A 1 96 ? -10.110 0.861 -22.525 1.00 61.69 96 GLU A C 1
ATOM 742 O O . GLU A 1 96 ? -10.113 1.267 -23.684 1.00 61.69 96 GLU A O 1
ATOM 747 N N . LYS A 1 97 ? -9.395 -0.224 -22.176 1.00 52.16 97 LYS A N 1
ATOM 748 C CA . LYS A 1 97 ? -8.442 -0.932 -23.057 1.00 52.16 97 LYS A CA 1
ATOM 749 C C . LYS A 1 97 ? -7.390 -0.011 -23.691 1.00 52.16 97 LYS A C 1
ATOM 751 O O . LYS A 1 97 ? -6.788 -0.373 -24.706 1.00 52.16 97 LYS A O 1
ATOM 756 N N . HIS A 1 98 ? -7.109 1.142 -23.084 1.00 49.72 98 HIS A N 1
ATOM 757 C CA . HIS A 1 98 ? -5.962 1.950 -23.467 1.00 49.72 98 HIS A CA 1
ATOM 758 C C . HIS A 1 98 ? -4.706 1.241 -22.960 1.00 49.72 98 HIS A C 1
ATOM 760 O O . HIS A 1 98 ? -4.291 1.357 -21.808 1.00 49.72 98 HIS A O 1
ATOM 766 N N . SER A 1 99 ? -4.147 0.417 -23.845 1.00 41.88 99 SER A N 1
ATOM 767 C CA . SER A 1 99 ? -2.885 -0.280 -23.651 1.00 41.88 99 SER A CA 1
ATOM 768 C C . SER A 1 99 ? -1.757 0.736 -23.510 1.00 41.88 99 SER A C 1
ATOM 770 O O . SER A 1 99 ? -1.158 1.155 -24.497 1.00 41.88 99 SER A O 1
ATOM 772 N N . GLY A 1 100 ? -1.424 1.050 -22.264 1.00 43.38 100 GLY A N 1
ATOM 773 C CA . GLY A 1 100 ? -0.113 1.551 -21.891 1.00 43.38 100 GLY A CA 1
ATOM 774 C C . GLY A 1 100 ? 0.054 3.063 -22.003 1.00 43.38 100 GLY A C 1
ATOM 775 O O . GLY A 1 100 ? -0.274 3.683 -23.008 1.00 43.38 100 GLY A O 1
ATOM 776 N N . LYS A 1 101 ? 0.706 3.596 -20.965 1.00 38.53 101 LYS A N 1
ATOM 777 C CA . LYS A 1 101 ? 1.149 4.984 -20.768 1.00 38.53 101 LYS A CA 1
ATOM 778 C C . LYS A 1 101 ? 0.060 5.915 -20.233 1.00 38.53 101 LYS A C 1
ATOM 780 O O . LYS A 1 101 ? -0.550 6.688 -20.963 1.00 38.53 101 LYS A O 1
ATOM 785 N N . ALA A 1 102 ? -0.105 5.877 -18.909 1.00 37.53 102 ALA A N 1
ATOM 786 C CA . ALA A 1 102 ? -0.631 7.020 -18.173 1.00 37.53 102 ALA A CA 1
ATOM 787 C C . ALA A 1 102 ? 0.263 8.239 -18.474 1.00 37.53 102 ALA A C 1
ATOM 789 O O . ALA A 1 102 ? 1.479 8.181 -18.279 1.00 37.53 102 ALA A O 1
ATOM 790 N N . GLY A 1 103 ? -0.331 9.290 -19.041 1.00 36.06 103 GLY A N 1
ATOM 791 C CA . GLY A 1 103 ? 0.360 10.515 -19.437 1.00 36.06 103 GLY A CA 1
ATOM 792 C C . GLY A 1 103 ? 0.943 11.267 -18.239 1.00 36.06 103 GLY A C 1
ATOM 793 O O . GLY A 1 103 ? 0.373 11.277 -17.150 1.00 36.06 103 GLY A O 1
ATOM 794 N N . THR A 1 104 ? 2.096 11.897 -18.452 1.00 35.19 104 THR A N 1
ATOM 795 C CA . THR A 1 104 ? 2.889 12.580 -17.430 1.00 35.19 104 THR A CA 1
ATOM 796 C C . THR A 1 104 ? 2.328 13.973 -17.129 1.00 35.19 104 THR A C 1
ATOM 798 O O . THR A 1 104 ? 2.467 14.913 -17.909 1.00 35.19 104 THR A O 1
ATOM 801 N N . THR A 1 105 ? 1.701 14.150 -15.963 1.00 36.25 105 THR A N 1
ATOM 802 C CA . THR A 1 105 ? 1.375 15.488 -15.449 1.00 36.25 105 THR A CA 1
ATOM 803 C C . THR A 1 105 ? 2.570 16.053 -14.686 1.00 36.25 105 THR A C 1
ATOM 805 O O . THR A 1 105 ? 2.847 15.692 -13.547 1.00 36.25 105 THR A O 1
ATOM 808 N N . THR A 1 106 ? 3.292 16.933 -15.373 1.00 44.28 106 THR A N 1
ATOM 809 C CA . THR A 1 106 ? 4.238 17.964 -14.919 1.00 44.28 106 THR A CA 1
ATOM 810 C C . THR A 1 106 ? 4.337 18.214 -13.399 1.00 44.28 106 THR A C 1
ATOM 812 O O . THR A 1 106 ? 3.738 19.158 -12.878 1.0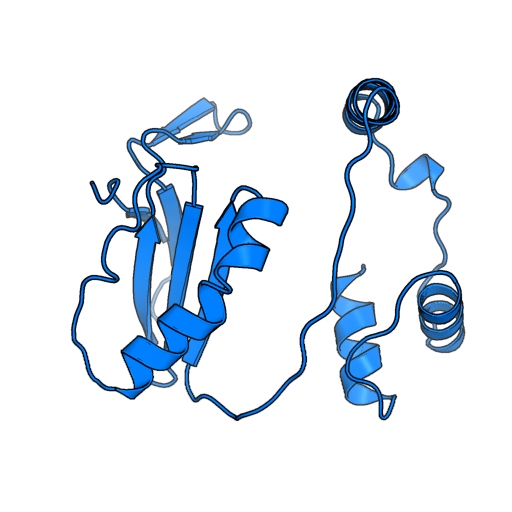0 44.28 106 THR A O 1
ATOM 815 N N . LYS A 1 107 ? 5.133 17.381 -12.712 1.00 46.84 107 LYS A N 1
ATOM 816 C CA . LYS A 1 107 ? 6.109 17.653 -11.623 1.00 46.84 107 LYS A CA 1
ATOM 817 C C . LYS A 1 107 ? 6.443 16.294 -10.976 1.00 46.84 107 LYS A C 1
ATOM 819 O O . LYS A 1 107 ? 5.527 15.699 -10.414 1.00 46.84 107 LYS A O 1
ATOM 824 N N . PRO A 1 108 ? 7.688 15.778 -11.046 1.00 58.78 108 PRO A N 1
ATOM 825 C CA . PRO A 1 108 ? 7.979 14.411 -10.631 1.00 58.78 108 PRO A CA 1
ATOM 826 C C . PRO A 1 108 ? 8.025 14.369 -9.105 1.00 58.78 108 PRO A C 1
ATOM 828 O O . PRO A 1 108 ? 9.046 14.657 -8.489 1.00 58.78 108 PRO A O 1
ATOM 831 N N . PHE A 1 109 ? 6.892 14.093 -8.473 1.00 66.81 109 PHE A N 1
ATOM 832 C CA . PHE A 1 109 ? 6.930 13.517 -7.139 1.00 66.81 109 PHE A CA 1
ATOM 833 C C . PHE A 1 109 ? 7.091 12.008 -7.291 1.00 66.81 109 PHE A C 1
ATOM 835 O O . PHE A 1 109 ? 6.657 11.421 -8.286 1.00 66.81 109 PHE A O 1
ATOM 842 N N . GLU A 1 110 ? 7.765 11.396 -6.327 1.00 74.31 110 GLU A N 1
ATOM 843 C CA . GLU A 1 110 ? 7.977 9.957 -6.313 1.00 74.31 110 GLU A CA 1
ATOM 844 C C . GLU A 1 110 ? 6.641 9.257 -6.078 1.00 74.31 110 GLU A C 1
ATOM 846 O O . GLU A 1 110 ? 5.981 9.434 -5.051 1.00 74.31 110 GLU A O 1
ATOM 851 N N . MET A 1 111 ? 6.227 8.499 -7.084 1.00 77.75 111 MET A N 1
ATOM 852 C CA . MET A 1 111 ? 5.024 7.690 -7.079 1.00 77.75 111 MET A CA 1
ATOM 853 C C . MET A 1 111 ? 5.355 6.362 -7.736 1.00 77.75 111 MET A C 1
ATOM 855 O O . MET A 1 111 ? 6.056 6.319 -8.748 1.00 77.75 111 MET A O 1
ATOM 859 N N . ALA A 1 112 ? 4.800 5.287 -7.200 1.00 80.00 112 ALA A N 1
ATOM 860 C CA . ALA A 1 112 ? 4.748 4.014 -7.885 1.00 80.00 112 ALA A CA 1
ATOM 861 C C . ALA A 1 112 ? 3.367 3.377 -7.743 1.00 80.00 112 ALA A C 1
ATOM 863 O O . ALA A 1 112 ? 2.668 3.544 -6.745 1.00 80.00 112 ALA A O 1
ATOM 864 N N . LEU A 1 113 ? 2.967 2.666 -8.784 1.00 78.88 113 LEU A N 1
ATOM 865 C CA . LEU A 1 113 ? 1.668 2.045 -8.955 1.00 78.88 113 LEU A CA 1
ATOM 866 C C . LEU A 1 113 ? 1.894 0.605 -9.388 1.00 78.88 113 LEU A C 1
ATOM 868 O O . LEU A 1 113 ? 2.722 0.343 -10.259 1.00 78.88 113 LEU A O 1
ATOM 872 N N . ILE A 1 114 ? 1.130 -0.309 -8.807 1.00 82.00 114 ILE A N 1
ATOM 873 C CA . ILE A 1 114 ? 1.039 -1.702 -9.243 1.00 82.00 114 ILE A CA 1
ATOM 874 C C . ILE A 1 114 ? -0.433 -1.993 -9.490 1.00 82.00 114 ILE A C 1
ATOM 876 O O . ILE A 1 114 ? -1.282 -1.580 -8.700 1.00 82.00 114 ILE A O 1
ATOM 880 N N . ALA A 1 115 ? -0.740 -2.712 -10.562 1.00 76.44 115 ALA A N 1
ATOM 881 C CA . ALA A 1 115 ? -2.093 -3.140 -10.869 1.00 76.44 115 ALA A CA 1
ATOM 882 C C . ALA A 1 115 ? -2.129 -4.586 -11.367 1.00 76.44 115 ALA A C 1
ATOM 884 O O . ALA A 1 115 ? -1.184 -5.052 -12.001 1.00 76.44 115 ALA A O 1
ATOM 885 N N . ILE A 1 116 ? -3.229 -5.280 -11.075 1.00 81.50 116 ILE A N 1
ATOM 886 C CA . ILE A 1 116 ? -3.478 -6.676 -11.447 1.00 81.50 116 ILE A CA 1
ATOM 887 C C . ILE A 1 116 ? -4.935 -6.868 -11.881 1.00 81.50 116 ILE A C 1
ATOM 889 O O . ILE A 1 116 ? -5.842 -6.195 -11.377 1.00 81.50 116 ILE A O 1
ATOM 893 N N . ASN A 1 117 ? -5.169 -7.801 -12.805 1.00 76.56 117 ASN A N 1
ATOM 894 C CA . ASN A 1 117 ? -6.504 -8.210 -13.236 1.00 76.56 117 ASN A CA 1
ATOM 895 C C . ASN A 1 117 ? -6.899 -9.612 -12.768 1.00 76.56 117 ASN A C 1
ATOM 897 O O . ASN A 1 117 ? -6.078 -10.413 -12.331 1.00 76.56 117 ASN A O 1
ATOM 901 N N . LYS A 1 118 ? -8.183 -9.940 -12.950 1.00 71.31 118 LYS A N 1
ATOM 902 C CA . LYS A 1 118 ? -8.741 -11.275 -12.671 1.00 71.31 118 LYS A CA 1
ATOM 903 C C . LYS A 1 118 ? -8.139 -12.415 -13.505 1.00 71.31 118 LYS A C 1
ATOM 905 O O . LYS A 1 118 ? -8.346 -13.571 -13.158 1.00 71.31 118 LYS A O 1
ATOM 910 N N . LYS A 1 119 ? -7.452 -12.114 -14.610 1.00 72.38 119 LYS A N 1
ATOM 911 C CA . LYS A 1 119 ? -6.765 -13.108 -15.453 1.00 72.38 119 LYS A CA 1
ATOM 912 C C . LYS A 1 119 ? -5.343 -13.407 -14.969 1.00 72.38 119 LYS A C 1
ATOM 914 O O . LYS A 1 119 ? -4.729 -14.325 -15.495 1.00 72.38 119 LYS A O 1
ATOM 919 N N . GLY A 1 120 ? -4.842 -12.654 -13.989 1.00 71.94 120 GLY A N 1
ATOM 920 C CA . GLY A 1 120 ? -3.469 -12.749 -13.503 1.00 71.94 120 GLY A CA 1
ATOM 921 C C . GLY A 1 120 ? -2.470 -11.865 -14.255 1.00 71.94 120 GLY A C 1
ATOM 922 O O . GLY A 1 120 ? -1.296 -11.882 -13.903 1.00 71.94 120 GLY A O 1
ATOM 923 N N . ASP A 1 121 ? -2.897 -11.062 -15.237 1.00 77.62 121 ASP A N 1
ATOM 924 C CA . ASP A 1 121 ? -2.018 -10.057 -15.840 1.00 77.62 121 ASP A CA 1
ATOM 925 C C . ASP A 1 121 ? -1.791 -8.919 -14.843 1.00 77.62 121 ASP A C 1
ATOM 927 O O . ASP A 1 121 ? -2.733 -8.423 -14.213 1.00 77.62 121 ASP A O 1
ATOM 931 N N . PHE A 1 122 ? -0.548 -8.464 -14.739 1.00 80.94 122 PHE A N 1
ATOM 932 C CA . PHE A 1 122 ? -0.153 -7.381 -13.850 1.00 80.94 122 PHE A CA 1
ATO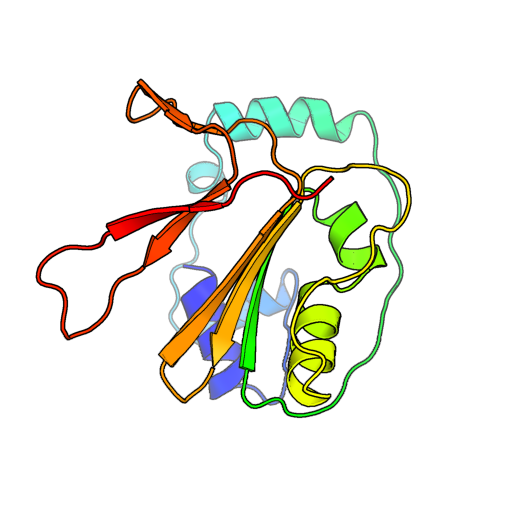M 933 C C . PHE A 1 122 ? 0.805 -6.410 -14.537 1.00 80.94 122 PHE A C 1
ATOM 935 O O . PHE A 1 122 ? 1.453 -6.731 -15.533 1.00 80.94 122 PHE A O 1
ATOM 942 N N . GLY A 1 123 ? 0.915 -5.210 -13.979 1.00 78.81 123 GLY A N 1
ATOM 943 C CA . GLY A 1 123 ? 1.853 -4.191 -14.426 1.00 78.81 123 GLY A CA 1
ATOM 944 C C . GLY A 1 123 ? 2.230 -3.244 -13.298 1.00 78.81 123 GLY A C 1
ATOM 945 O O . GLY A 1 123 ? 1.485 -3.089 -12.330 1.00 78.81 123 GLY A O 1
ATOM 946 N N . ALA A 1 124 ? 3.385 -2.603 -13.439 1.00 79.00 124 ALA A N 1
ATOM 947 C CA . ALA A 1 124 ? 3.843 -1.562 -12.536 1.00 79.00 124 ALA A CA 1
ATOM 948 C C . ALA A 1 124 ? 4.302 -0.335 -13.332 1.00 79.00 124 ALA A C 1
ATOM 950 O O . ALA A 1 124 ? 4.779 -0.454 -14.460 1.00 79.00 124 ALA A O 1
ATOM 951 N N . ALA A 1 125 ? 4.155 0.849 -12.751 1.00 79.50 125 ALA A N 1
ATOM 952 C CA . ALA A 1 125 ? 4.669 2.098 -13.299 1.00 79.50 125 ALA A CA 1
ATOM 953 C C . ALA A 1 125 ? 5.054 3.024 -12.149 1.00 79.50 125 ALA A C 1
ATOM 955 O O . ALA A 1 125 ? 4.352 3.084 -11.143 1.00 79.50 125 ALA A O 1
ATOM 956 N N . GLY A 1 126 ? 6.146 3.765 -12.285 1.00 79.25 126 GLY A N 1
ATOM 957 C CA . GLY A 1 126 ? 6.547 4.714 -11.258 1.00 79.25 126 GLY A CA 1
ATOM 958 C C . GLY A 1 126 ? 7.596 5.696 -11.742 1.00 79.25 126 GLY A C 1
ATOM 959 O O . GLY A 1 126 ? 8.204 5.499 -12.789 1.00 79.25 126 GLY A O 1
ATOM 960 N N . THR A 1 127 ? 7.787 6.758 -10.974 1.00 80.75 127 THR A N 1
ATOM 961 C CA . THR A 1 127 ? 8.771 7.825 -11.207 1.00 80.75 127 THR A CA 1
ATOM 962 C C . THR A 1 127 ? 9.995 7.693 -10.302 1.00 80.75 127 THR A C 1
ATOM 964 O O . THR A 1 127 ? 10.909 8.505 -10.406 1.00 80.75 127 THR A O 1
ATOM 967 N N . VAL A 1 128 ? 10.019 6.682 -9.421 1.00 81.44 128 VAL A N 1
ATOM 968 C CA . VAL A 1 128 ? 11.096 6.435 -8.450 1.00 81.44 128 VAL A CA 1
ATOM 969 C C . VAL A 1 128 ? 12.407 6.167 -9.199 1.00 81.44 128 VAL A C 1
ATOM 971 O O . VAL A 1 128 ? 12.492 5.156 -9.901 1.00 81.44 128 VAL A O 1
ATOM 974 N N . PRO A 1 129 ? 13.422 7.043 -9.081 1.00 80.06 129 PRO A N 1
ATOM 975 C CA . PRO A 1 129 ? 14.672 6.879 -9.814 1.00 80.06 129 PRO A CA 1
ATOM 976 C C . PRO A 1 129 ? 15.571 5.815 -9.174 1.00 80.06 129 PRO A C 1
ATOM 978 O O . PRO A 1 129 ? 16.177 5.014 -9.883 1.00 80.06 129 PRO A O 1
ATOM 981 N N . PHE A 1 130 ? 15.621 5.789 -7.840 1.00 84.44 130 PHE A N 1
ATOM 982 C CA . PHE A 1 130 ? 16.400 4.847 -7.046 1.00 84.44 130 PHE A CA 1
ATOM 983 C C . PHE A 1 130 ? 15.640 4.490 -5.770 1.00 84.44 130 PHE A C 1
ATOM 985 O O . PHE A 1 130 ? 15.029 5.356 -5.149 1.00 84.44 130 PHE A O 1
ATOM 992 N N . PHE A 1 131 ? 15.691 3.219 -5.383 1.00 83.00 131 PHE A N 1
ATOM 993 C CA . PHE A 1 131 ? 15.149 2.723 -4.124 1.00 83.00 131 PHE A CA 1
ATOM 994 C C . PHE A 1 131 ? 16.263 2.042 -3.334 1.00 83.00 131 PHE A C 1
ATOM 996 O O . PHE A 1 131 ? 16.916 1.134 -3.850 1.00 83.00 131 PHE A O 1
ATOM 1003 N N . GLU A 1 132 ? 16.460 2.458 -2.087 1.00 84.75 132 GLU A N 1
ATOM 1004 C CA . GLU A 1 132 ? 17.445 1.874 -1.177 1.00 84.75 132 GLU A CA 1
ATOM 1005 C C . GLU A 1 132 ? 16.734 1.074 -0.083 1.00 84.75 132 GLU A C 1
ATOM 1007 O O . GLU A 1 132 ? 15.872 1.589 0.629 1.00 84.75 132 GLU A O 1
ATOM 1012 N N . ASP A 1 133 ? 17.094 -0.202 0.049 1.00 80.50 133 ASP A N 1
ATOM 1013 C CA . ASP A 1 133 ? 16.662 -1.053 1.151 1.00 80.50 133 ASP A CA 1
ATOM 1014 C C . ASP A 1 133 ? 17.777 -1.138 2.198 1.00 80.50 133 ASP A C 1
ATOM 1016 O O . ASP A 1 133 ? 18.723 -1.921 2.069 1.00 80.50 133 ASP A O 1
ATOM 1020 N N . GLU A 1 134 ? 17.639 -0.359 3.271 1.00 78.56 134 GLU A N 1
ATOM 1021 C CA . GLU A 1 134 ? 18.572 -0.358 4.403 1.00 78.56 134 GLU A CA 1
ATOM 1022 C C . GLU A 1 134 ? 18.630 -1.709 5.139 1.00 78.56 134 GLU A C 1
ATOM 1024 O O . GLU A 1 134 ? 19.632 -2.024 5.778 1.00 78.56 134 GLU A O 1
ATOM 1029 N N . ARG A 1 135 ? 17.579 -2.540 5.060 1.00 76.81 135 ARG A N 1
ATOM 1030 C CA . ARG A 1 135 ? 17.522 -3.830 5.773 1.00 76.81 135 ARG A CA 1
ATOM 1031 C C . ARG A 1 135 ? 18.336 -4.905 5.072 1.00 76.81 135 ARG A C 1
ATOM 1033 O O . ARG A 1 135 ? 18.885 -5.782 5.734 1.00 76.81 135 ARG A O 1
ATOM 1040 N N . GLN A 1 136 ? 18.376 -4.853 3.745 1.00 73.69 136 GLN A N 1
ATOM 1041 C CA . GLN A 1 136 ? 19.116 -5.803 2.911 1.00 73.69 136 GLN A CA 1
ATOM 1042 C C . GLN A 1 136 ? 20.415 -5.212 2.351 1.00 73.69 136 GLN A C 1
ATOM 1044 O O . GLN A 1 136 ? 21.174 -5.932 1.708 1.00 73.69 136 GLN A O 1
ATOM 1049 N N . ASN A 1 137 ? 20.686 -3.926 2.609 1.00 81.88 137 ASN A N 1
ATOM 1050 C CA . ASN A 1 137 ? 21.802 -3.173 2.038 1.00 81.88 137 ASN A CA 1
ATOM 1051 C C . ASN A 1 137 ? 21.853 -3.305 0.502 1.00 81.88 137 ASN A C 1
ATOM 1053 O O . ASN A 1 137 ? 22.910 -3.538 -0.088 1.00 81.88 137 ASN A O 1
ATOM 1057 N N . THR A 1 138 ? 20.682 -3.218 -0.136 1.00 83.06 138 THR A N 1
ATOM 1058 C CA . THR A 1 1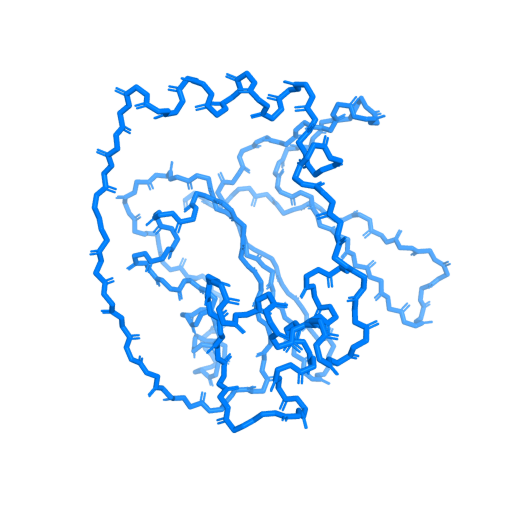38 ? 20.524 -3.324 -1.593 1.00 83.06 138 THR A CA 1
ATOM 1059 C C . THR A 1 138 ? 19.959 -2.030 -2.162 1.00 83.06 138 THR A C 1
ATOM 1061 O O . THR A 1 138 ? 19.197 -1.328 -1.503 1.00 83.06 138 THR A O 1
ATOM 1064 N N . SER A 1 139 ? 20.349 -1.705 -3.393 1.00 85.75 139 SER A N 1
ATOM 1065 C CA . SER A 1 139 ? 19.845 -0.543 -4.120 1.00 85.75 139 SER A CA 1
ATOM 1066 C C . SER A 1 139 ? 19.314 -0.983 -5.478 1.00 85.75 139 SER A C 1
ATOM 1068 O O . SER A 1 139 ? 19.934 -1.799 -6.165 1.00 85.75 139 SER A O 1
ATOM 1070 N N . PHE A 1 140 ? 18.159 -0.446 -5.856 1.00 86.62 140 PHE A N 1
ATOM 1071 C CA . PHE A 1 140 ? 17.486 -0.728 -7.115 1.00 86.62 140 PHE A CA 1
ATOM 1072 C C . PHE A 1 140 ? 17.365 0.556 -7.935 1.00 86.62 140 PHE A C 1
ATOM 1074 O O . PHE A 1 140 ? 16.939 1.593 -7.432 1.00 86.62 140 PHE A O 1
ATOM 1081 N N . ALA A 1 141 ? 17.706 0.478 -9.222 1.00 86.75 141 ALA A N 1
ATOM 1082 C CA . ALA A 1 141 ? 17.503 1.562 -10.183 1.00 86.75 141 ALA A CA 1
ATOM 1083 C C . ALA A 1 141 ? 16.048 1.559 -10.684 1.00 86.75 141 ALA A C 1
ATOM 1085 O O . ALA A 1 141 ? 15.751 1.088 -11.784 1.00 86.75 141 ALA A O 1
ATOM 1086 N N . GLY A 1 142 ? 15.133 2.004 -9.827 1.00 85.62 142 GLY A N 1
ATOM 1087 C CA . GLY A 1 142 ? 13.697 1.991 -10.076 1.00 85.62 142 GLY A CA 1
ATOM 1088 C C . GLY A 1 142 ? 12.901 1.571 -8.848 1.00 85.62 142 GLY A C 1
ATOM 1089 O O . GLY A 1 142 ? 13.432 1.468 -7.743 1.00 85.62 142 GLY A O 1
ATOM 1090 N N . PHE A 1 143 ? 11.619 1.286 -9.051 1.00 87.06 143 PHE A N 1
ATOM 1091 C CA . PHE A 1 143 ? 10.732 0.811 -7.995 1.00 87.06 143 PHE A CA 1
ATOM 1092 C C . PHE A 1 143 ? 10.707 -0.728 -7.944 1.00 87.06 143 PHE A C 1
ATOM 1094 O O . PHE A 1 143 ? 10.202 -1.348 -8.888 1.00 87.06 143 PHE A O 1
ATOM 1101 N N . PRO A 1 144 ? 11.230 -1.367 -6.880 1.00 88.75 144 PRO A N 1
ATOM 1102 C CA . PRO A 1 144 ? 11.125 -2.808 -6.705 1.00 88.75 144 PRO A CA 1
ATOM 1103 C C . PRO A 1 144 ? 9.723 -3.208 -6.223 1.00 88.75 144 PRO A C 1
ATOM 1105 O O . PRO A 1 144 ? 9.149 -2.589 -5.330 1.00 88.75 144 PRO A O 1
ATOM 1108 N N . PHE A 1 145 ? 9.185 -4.286 -6.783 1.00 86.94 145 PHE A N 1
ATOM 1109 C CA . PHE A 1 145 ? 7.930 -4.904 -6.372 1.00 86.94 145 PHE A CA 1
ATOM 1110 C C . PHE A 1 145 ? 8.036 -6.427 -6.421 1.00 86.94 145 PHE A C 1
ATOM 1112 O O . PHE A 1 145 ? 8.814 -6.991 -7.188 1.00 86.94 145 PHE A O 1
ATOM 1119 N N . VAL A 1 146 ? 7.248 -7.103 -5.588 1.00 89.56 146 VAL A N 1
ATOM 1120 C CA . VAL A 1 146 ? 7.262 -8.565 -5.495 1.00 89.56 146 VAL A CA 1
ATOM 1121 C C . VAL A 1 146 ? 6.093 -9.140 -6.275 1.00 89.56 146 VAL A C 1
ATOM 1123 O O . VAL A 1 146 ? 4.952 -8.712 -6.100 1.00 89.56 146 VAL A O 1
ATOM 1126 N N . VAL A 1 147 ? 6.380 -10.139 -7.103 1.00 87.06 147 VAL A N 1
ATOM 1127 C CA . VAL A 1 147 ? 5.375 -10.960 -7.774 1.00 87.06 147 VAL A CA 1
ATOM 1128 C C . VAL A 1 147 ? 5.490 -12.376 -7.245 1.00 87.06 147 VAL A C 1
ATOM 1130 O O . VAL A 1 147 ? 6.575 -12.957 -7.197 1.00 87.06 147 VAL A O 1
ATOM 1133 N N . TRP A 1 148 ? 4.354 -12.939 -6.853 1.00 89.06 148 TRP A N 1
ATOM 1134 C CA . TRP A 1 148 ? 4.282 -14.327 -6.439 1.00 89.06 148 TRP A CA 1
ATOM 1135 C C . TRP A 1 148 ? 2.971 -14.940 -6.920 1.00 89.06 148 TRP A C 1
ATOM 1137 O O . TRP A 1 148 ? 1.897 -14.396 -6.668 1.00 89.06 148 TRP A O 1
ATOM 1147 N N . THR A 1 149 ? 3.080 -16.045 -7.651 1.00 83.00 149 THR A N 1
ATOM 1148 C CA . THR A 1 149 ? 1.953 -16.801 -8.209 1.00 83.00 149 THR A CA 1
ATOM 1149 C C . THR A 1 149 ? 2.059 -18.263 -7.784 1.00 83.00 149 THR A C 1
ATOM 1151 O O . THR A 1 149 ? 3.128 -18.710 -7.369 1.00 83.00 149 THR A O 1
ATOM 1154 N N . GLU A 1 150 ? 0.965 -19.019 -7.889 1.00 82.25 150 GLU A N 1
ATOM 1155 C CA . GLU A 1 150 ? 0.926 -20.437 -7.491 1.00 82.25 150 GLU A CA 1
ATOM 1156 C C . GLU A 1 150 ? 1.888 -21.321 -8.303 1.00 82.25 150 GLU A C 1
ATOM 1158 O O . GLU A 1 150 ? 2.350 -22.349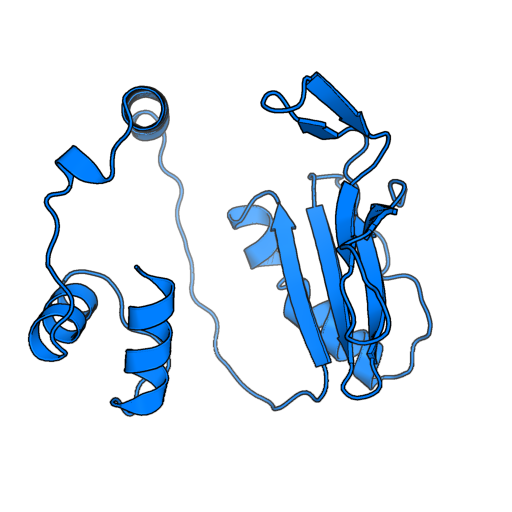 -7.815 1.00 82.25 150 GLU A O 1
ATOM 1163 N N . GLU A 1 151 ? 2.240 -20.901 -9.520 1.00 85.88 151 GLU A N 1
ATOM 1164 C CA . GLU A 1 151 ? 3.201 -21.592 -10.387 1.00 85.88 151 GLU A CA 1
ATOM 1165 C C . GLU A 1 151 ? 4.660 -21.405 -9.923 1.00 85.88 151 GLU A C 1
ATOM 1167 O O . GLU A 1 151 ? 5.561 -22.104 -10.390 1.00 85.88 151 GLU A O 1
ATOM 1172 N N . MET A 1 152 ? 4.914 -20.470 -8.999 1.00 85.50 152 MET A N 1
ATOM 1173 C CA . MET A 1 152 ? 6.252 -20.087 -8.548 1.00 85.50 152 MET A CA 1
ATOM 1174 C C . MET A 1 152 ? 6.569 -20.674 -7.170 1.00 85.50 152 MET A C 1
ATOM 1176 O O . MET A 1 152 ? 5.876 -20.427 -6.183 1.00 85.50 152 MET A O 1
ATOM 1180 N N . SER A 1 153 ? 7.694 -21.383 -7.070 1.00 85.81 153 SER A N 1
ATOM 1181 C CA . SER A 1 153 ? 8.188 -21.934 -5.800 1.00 85.81 153 SER A CA 1
ATOM 1182 C C . SER A 1 153 ? 8.739 -20.873 -4.841 1.00 85.81 153 SER A C 1
ATOM 1184 O O . SER A 1 153 ? 8.769 -21.096 -3.632 1.00 85.81 153 SER A O 1
ATOM 1186 N N . THR A 1 154 ? 9.161 -19.717 -5.359 1.00 88.44 154 THR A N 1
ATOM 1187 C CA . THR A 1 154 ? 9.682 -18.591 -4.574 1.00 88.44 154 THR A CA 1
ATOM 1188 C C . THR A 1 154 ? 9.177 -17.258 -5.124 1.00 88.44 154 THR A C 1
ATOM 1190 O O . THR A 1 154 ? 9.038 -17.132 -6.344 1.00 88.44 154 THR A O 1
ATOM 1193 N N . PRO A 1 155 ? 8.941 -16.248 -4.267 1.00 89.00 155 PRO A N 1
ATOM 1194 C CA . PRO A 1 155 ? 8.587 -14.907 -4.718 1.00 89.00 155 PRO A CA 1
ATOM 1195 C C . PRO A 1 155 ? 9.730 -14.283 -5.529 1.00 89.00 155 PRO A C 1
ATOM 1197 O O . PRO A 1 155 ? 10.902 -14.425 -5.178 1.00 89.00 155 PRO A O 1
ATOM 1200 N N . GLU A 1 156 ? 9.389 -13.572 -6.600 1.00 89.06 156 GLU A N 1
ATOM 1201 C CA . GLU A 1 156 ? 10.344 -12.887 -7.472 1.00 89.06 156 GLU A CA 1
ATOM 1202 C C . GLU A 1 156 ? 10.286 -11.378 -7.218 1.00 89.06 156 GLU A C 1
ATOM 1204 O O . GLU A 1 156 ? 9.208 -10.778 -7.232 1.00 89.06 156 GLU A O 1
ATOM 1209 N N . ILE A 1 157 ? 11.447 -10.752 -7.013 1.00 88.38 157 ILE A N 1
ATOM 1210 C CA . ILE A 1 157 ? 11.565 -9.292 -6.975 1.00 88.38 157 ILE A CA 1
ATOM 1211 C C . ILE A 1 157 ? 11.766 -8.800 -8.407 1.00 88.38 157 ILE A C 1
ATOM 1213 O O . ILE A 1 157 ? 12.733 -9.175 -9.069 1.00 88.38 157 ILE A O 1
ATOM 1217 N N . ARG A 1 158 ? 10.877 -7.925 -8.870 1.00 87.50 158 ARG A N 1
ATOM 1218 C CA . ARG A 1 158 ? 10.984 -7.224 -10.150 1.00 87.50 158 ARG A CA 1
ATOM 1219 C C . ARG A 1 158 ? 11.211 -5.745 -9.904 1.00 87.50 158 ARG A C 1
ATOM 1221 O O . ARG A 1 158 ? 10.718 -5.199 -8.926 1.00 87.50 158 ARG A O 1
ATOM 1228 N N . VAL A 1 159 ? 11.940 -5.089 -10.797 1.00 87.06 159 VAL A N 1
ATOM 1229 C CA . VAL A 1 159 ? 12.218 -3.652 -10.698 1.00 87.06 159 VAL A CA 1
ATOM 1230 C C . VAL A 1 159 ? 11.597 -2.959 -11.893 1.00 87.06 159 VAL A C 1
ATOM 1232 O O . VAL A 1 159 ? 11.886 -3.315 -13.033 1.00 87.06 159 VAL A O 1
ATOM 1235 N N . GLN A 1 160 ? 10.745 -1.974 -11.629 1.00 83.69 160 GLN A N 1
ATOM 1236 C CA . GLN A 1 160 ? 10.176 -1.114 -12.652 1.00 83.69 160 GLN A CA 1
ATOM 1237 C C . GLN A 1 160 ? 11.074 0.117 -12.842 1.00 83.69 160 GLN A C 1
ATOM 1239 O O . GLN A 1 160 ? 11.187 0.914 -11.906 1.00 83.69 160 GLN A O 1
ATOM 1244 N N . PRO A 1 161 ? 11.683 0.314 -14.030 1.00 83.94 161 PRO A N 1
ATOM 1245 C CA . PRO A 1 161 ? 12.428 1.531 -14.328 1.00 83.94 161 PRO A CA 1
ATOM 1246 C C . PRO A 1 161 ? 11.537 2.779 -14.249 1.00 83.94 161 PRO A C 1
ATOM 1248 O O . PRO A 1 161 ? 10.334 2.681 -14.542 1.00 83.94 161 PRO A O 1
ATOM 1251 N N . PRO A 1 162 ? 12.114 3.945 -13.910 1.00 81.19 162 PRO A N 1
ATOM 1252 C CA . PRO A 1 162 ? 11.377 5.197 -13.850 1.00 81.19 162 PRO A CA 1
ATOM 1253 C C . PRO A 1 162 ? 10.796 5.560 -15.220 1.00 81.19 162 PRO A C 1
ATOM 1255 O O . PRO A 1 162 ? 11.457 5.445 -16.254 1.00 81.19 162 PRO A O 1
ATOM 1258 N N . VAL A 1 163 ? 9.548 6.015 -15.216 1.00 74.75 163 VAL A N 1
ATOM 1259 C CA . VAL A 1 163 ? 8.857 6.544 -16.391 1.00 74.75 163 VAL A CA 1
ATOM 1260 C C . VAL A 1 163 ? 9.033 8.063 -16.389 1.00 74.75 163 VAL A C 1
ATOM 1262 O O . VAL A 1 163 ? 8.535 8.738 -15.487 1.00 74.75 163 VAL A O 1
ATOM 1265 N N . CYS A 1 164 ? 9.789 8.570 -17.365 1.00 53.31 164 CYS A N 1
ATOM 1266 C CA . CYS A 1 164 ? 10.097 9.992 -17.550 1.00 53.31 164 CYS A CA 1
ATOM 1267 C C . CYS A 1 164 ? 8.968 10.748 -18.262 1.00 53.31 164 CYS A C 1
ATOM 1269 O O . CYS A 1 164 ? 8.413 10.187 -19.237 1.00 53.31 164 CYS A O 1
#

InterPro domains:
  IPR000246 Peptidase T2, asparaginase 2 [PF01112] (2-64)
  IPR000246 Peptidase T2, asparaginase 2 [PTHR10188] (2-64)
  IPR029055 Nucleophile aminohydrolases, N-terminal [SSF56235] (2-132)

Radius of gyration: 18.94 Å; chains: 1; bounding box: 45×45×48 Å

Sequence (164 aa):
MPFSVARCVMEKSPHSMLVGEGAQEFASRNGFPVESNSLLQSQNSREAFQKFIEKPGQEQEAESHDTIDWAAAATGDGDKMMRFCPAFHVVQLMKEKHSGKAGTTTKPFEMALIAINKKGDFGAAGTVPFFEDERQNTSFAGFPFVVWTEEMSTPEIRVQPPVC

Foldseek 3Di:
DVVVLQVCCVPPHPDNDDDDPRSVVSCVVVPHDDDDVVVVADPVNVVVVVVVVVDDDDDDDDDDDDDFQKFKDKDFDPVVCVVVVVRVVVRVCVVVVVPDDDDDDPDAGWMKMKMAGPVGDIDIATQDQKDADPVVRDIDRADWDWDDDPVDPDIDIDGDHHDD

Secondary structure (DSSP, 8-state):
-HHHHHHHHHHHSS-S---HHHHHHHHHHTT-----HHHH--HHHHHHHHHHTT--------------SEEEEEEE-HHHHHHH-HHHHHHHHHHTT--S-----SS---EEEEEEETTS-EEEEE--S-EEETTTTEEESSEEEEE--TT-SS-EEEEEPP--

Organism: NCBI:txid174260

pLDDT: mean 71.9, std 16.73, range [26.73, 90.44]